Protein AF-A0A3M8G0W3-F1 (afdb_monomer)

Solvent-accessible surface area (backbone atoms only — not comparable to full-atom values): 10043 Å² total; per-residue (Å²): 143,87,90,85,81,81,76,70,67,63,64,72,75,60,54,84,78,74,70,83,73,69,78,59,46,38,26,36,76,46,81,45,58,94,46,77,83,50,38,81,74,52,50,61,54,56,54,53,50,50,54,51,43,41,77,70,51,35,38,85,30,97,84,49,43,34,37,36,41,37,35,53,45,79,75,51,95,87,38,34,32,42,35,36,46,34,33,28,52,60,64,57,69,71,55,52,51,50,43,52,52,50,46,53,49,47,52,60,51,68,76,48,61,70,90,76,47,52,76,67,52,42,49,49,60,76,76,49,49,75,66,60,55,62,44,71,54,44,69,76,46,78,48,78,44,82,45,34,69,91,46,38,70,63,51,53,49,52,50,52,53,53,53,53,53,55,60,76,76,107

Mean predicted aligned error: 14.34 Å

Sequence (170 aa):
MVKRSKLLLLFFLLSPLLGYSQSNFKFSSTFLVQQESDFNRLNPIVESFDQKMISKGAEKSENEGLVFLIGASDVDLEGNIVLSITVFSRLPENIIQSGKMGQAFYLAVDTEPLQRLTEGGARIREELSEDYLRQFMMVLENEIILTNTKTLDKDLDKYILRYQKRRITK

Secondary structure (DSSP, 8-state):
-----SSSSSSSSSGGGS-------EEEEEEEESSHHHHHHHTHHHHHHHHHHHHTTPEE-SSSSEEEEEEEEE--TT-EEEEEEEEEEPPPHHHHHHHHHHHHHHHHHHTS-GGGS-HHHHHHHHH--HHHHHTTS-EEEEEEEEEETTTHHHHHHHHHHHH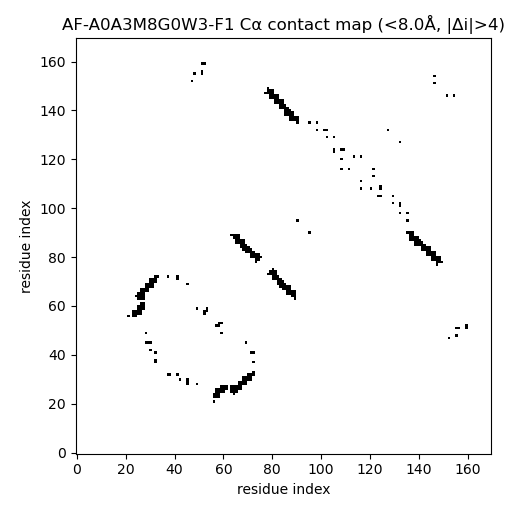HHHHHT-

Foldseek 3Di:
DDDDDDPPVVVVVPPVVPDPPPPQFEEEEDEDEPDPVCCVVCVVLVVLLVVLSVVVRHHYDPQAGKYWYWYWDADDPQQKIKIKTWIWHDDDPVLVVVLVVLLVLLVVLVPDDLVPDDPVSNVSVVPDDPVNSVCSRPGPDIDMDTDGPVCSSVVSNVVSVVVSVVVVVD

Radius of gyration: 24.48 Å; Cα contacts (8 Å, |Δi|>4): 189; chains: 1; bounding box: 62×68×61 Å

Nearest PDB structures (foldseek):
  1ixm-assembly1_B  TM=4.295E-01  e=2.855E-01  Bacillus subtilis
  1ixm-assembly1_A  TM=4.845E-01  e=7.143E-01  Bacillus subtilis
  6dk7-assembly1_B  TM=3.413E-01  e=1.549E-01  Pseudomonas aeruginosa
  2ftk-assembly2_D  TM=4.696E-01  e=8.580E-01  Bacillus subtilis
  6e95-assembly1_A  TM=3.121E-01  e=5.262E-01  Saccharomyces cerevisiae S288C

pLDDT: mean 70.31, std 13.17, range [38.41, 91.25]

Structure (mmCIF, N/CA/C/O backbone):
data_AF-A0A3M8G0W3-F1
#
_entry.id   AF-A0A3M8G0W3-F1
#
loop_
_atom_site.group_PDB
_atom_site.id
_atom_site.type_symbol
_atom_site.label_atom_id
_atom_site.label_alt_id
_atom_site.label_comp_id
_atom_site.label_asym_id
_atom_site.label_entity_id
_atom_site.label_seq_id
_atom_site.pdbx_PDB_ins_code
_atom_site.Cartn_x
_atom_site.Cartn_y
_atom_site.Cartn_z
_atom_site.occupancy
_atom_site.B_iso_or_equiv
_atom_site.auth_seq_id
_atom_site.auth_comp_id
_atom_site.auth_asym_id
_atom_site.auth_atom_id
_atom_site.pdbx_PDB_model_num
ATOM 1 N N . MET A 1 1 ? -45.767 28.845 44.467 1.00 45.59 1 MET A N 1
ATOM 2 C CA . MET A 1 1 ? -44.463 29.228 43.878 1.00 45.59 1 MET A CA 1
ATOM 3 C C . MET A 1 1 ? -43.620 27.971 43.680 1.00 45.59 1 MET A C 1
ATOM 5 O O . MET A 1 1 ? -42.955 27.555 44.610 1.00 45.59 1 MET A O 1
ATOM 9 N N . VAL A 1 2 ? -43.665 27.335 42.505 1.00 38.41 2 VAL A N 1
ATOM 10 C CA . VAL A 1 2 ? -42.678 26.313 42.102 1.00 38.41 2 VAL A CA 1
ATOM 11 C C . VAL A 1 2 ? -42.469 26.472 40.595 1.00 38.41 2 VAL A C 1
ATOM 13 O O . VAL A 1 2 ? -43.323 26.108 39.795 1.00 38.41 2 VAL A O 1
ATOM 16 N N . LYS A 1 3 ? -41.367 27.114 40.200 1.00 49.41 3 LYS A N 1
ATOM 17 C CA . LYS A 1 3 ? -40.961 27.319 38.799 1.00 49.41 3 LYS A CA 1
ATOM 18 C C . LYS A 1 3 ? -39.495 26.919 38.632 1.00 49.41 3 LYS A C 1
ATOM 20 O O . LYS A 1 3 ? -38.691 27.796 38.367 1.00 49.41 3 LYS A O 1
ATOM 25 N N . ARG A 1 4 ? -39.103 25.650 38.800 1.00 54.19 4 ARG A N 1
ATOM 26 C CA . ARG A 1 4 ? -37.742 25.186 38.429 1.00 54.19 4 ARG A CA 1
ATOM 27 C C . ARG A 1 4 ? -37.694 23.676 38.180 1.00 54.19 4 ARG A C 1
ATOM 29 O O . ARG A 1 4 ? -37.250 22.939 39.050 1.00 54.19 4 ARG A O 1
ATOM 36 N N . SER A 1 5 ? -38.135 23.197 37.013 1.00 54.66 5 SER A N 1
ATOM 37 C CA . SER A 1 5 ? -37.895 21.779 36.647 1.00 54.66 5 SER A CA 1
ATOM 38 C C . SER A 1 5 ? -37.789 21.476 35.147 1.00 54.66 5 SER A C 1
ATOM 40 O O . SER A 1 5 ? -37.715 20.312 34.781 1.00 54.66 5 SER A O 1
ATOM 42 N N . LYS A 1 6 ? -37.767 22.473 34.250 1.00 50.06 6 LYS A N 1
ATOM 43 C CA . LYS A 1 6 ? -37.762 22.211 32.792 1.00 50.06 6 LYS A CA 1
ATOM 44 C C . LYS A 1 6 ? -36.388 22.287 32.113 1.00 50.06 6 LYS A C 1
ATOM 46 O O . LYS A 1 6 ? -36.302 22.008 30.927 1.00 50.06 6 LYS A O 1
ATOM 51 N N . LEU A 1 7 ? -35.321 22.629 32.839 1.00 51.84 7 LEU A N 1
ATOM 52 C CA . LEU A 1 7 ? -33.995 22.830 32.232 1.00 51.84 7 LEU A CA 1
ATOM 53 C C . LEU A 1 7 ? -33.116 21.565 32.202 1.00 51.84 7 LEU A C 1
ATOM 55 O O . LEU A 1 7 ? -32.112 21.545 31.503 1.00 51.84 7 LEU A O 1
ATOM 59 N N . LEU A 1 8 ? -33.488 20.501 32.922 1.00 52.41 8 LEU A N 1
ATOM 60 C CA . LEU A 1 8 ? -32.654 19.296 33.052 1.00 52.41 8 LEU A CA 1
ATOM 61 C C . LEU A 1 8 ? -32.882 18.240 31.959 1.00 52.41 8 LEU A C 1
ATOM 63 O O . LEU A 1 8 ? -32.032 17.379 31.768 1.00 52.41 8 LEU A O 1
ATOM 67 N N . LEU A 1 9 ? -33.985 18.316 31.205 1.00 46.75 9 LEU A N 1
ATOM 68 C CA . LEU A 1 9 ? -34.274 17.339 30.146 1.00 46.75 9 LEU A CA 1
ATOM 69 C C . LEU A 1 9 ? -33.582 17.643 28.808 1.00 46.75 9 LEU A C 1
ATOM 71 O O . LEU A 1 9 ? -33.476 16.750 27.974 1.00 46.75 9 LEU A O 1
ATOM 75 N N . LEU A 1 10 ? -33.074 18.864 28.601 1.00 46.81 10 LEU A N 1
ATOM 76 C CA . LEU A 1 10 ? -32.379 19.213 27.355 1.00 46.81 10 LEU A CA 1
ATOM 77 C C . LEU A 1 10 ? -30.949 18.643 27.299 1.00 46.81 10 LEU A C 1
ATOM 79 O O . LEU A 1 10 ? -30.421 18.418 26.216 1.00 46.81 10 LEU A O 1
ATOM 83 N N . PHE A 1 11 ? -30.339 18.361 28.456 1.00 49.81 11 PHE A N 1
ATOM 84 C CA . PHE A 1 11 ? -28.979 17.815 28.529 1.00 49.81 11 PHE A CA 1
ATOM 85 C C . PHE A 1 11 ? -28.904 16.323 28.180 1.00 49.81 11 PHE A C 1
ATOM 87 O O . PHE A 1 11 ? -27.869 15.867 27.711 1.00 49.81 11 PHE A O 1
ATOM 94 N N . PHE A 1 12 ? -29.996 15.570 28.350 1.00 51.97 12 PHE A N 1
ATOM 95 C CA . PHE A 1 12 ? -30.033 14.131 28.050 1.00 51.97 12 PHE A CA 1
ATOM 96 C C . PHE A 1 12 ? -30.320 13.802 26.577 1.00 51.97 12 PHE A C 1
ATOM 98 O O . PHE A 1 12 ? -30.094 12.673 26.154 1.00 51.97 12 PHE A O 1
ATOM 105 N N . LEU A 1 13 ? -30.783 14.774 25.782 1.00 49.03 13 LEU A N 1
ATOM 106 C CA . LEU A 1 13 ? -31.042 14.596 24.345 1.00 49.03 13 LEU A CA 1
ATOM 107 C C . LEU A 1 13 ? -29.858 15.004 23.452 1.00 49.03 13 LEU A C 1
ATOM 109 O O . LEU A 1 13 ? -29.888 14.743 22.254 1.00 49.03 13 LEU A O 1
ATOM 113 N N . LEU A 1 14 ? -28.807 15.608 24.019 1.00 49.03 14 LEU A N 1
ATOM 114 C CA . LEU A 1 14 ? -27.588 15.993 23.291 1.00 49.03 14 LEU A CA 1
ATOM 115 C C . LEU A 1 14 ? -26.445 14.970 23.432 1.00 49.03 14 LEU A C 1
ATOM 117 O O . LEU A 1 14 ? -25.422 15.096 22.761 1.00 49.03 14 LEU A O 1
ATOM 121 N N . SER A 1 15 ? -26.614 13.930 24.253 1.00 50.44 15 SER A N 1
ATOM 122 C CA . SER A 1 15 ? -25.552 12.970 24.570 1.00 50.44 15 SER A CA 1
ATOM 123 C C . SER A 1 15 ? -25.263 11.853 23.553 1.00 50.44 15 SER A C 1
ATOM 125 O O . SER A 1 15 ? -24.228 11.219 23.741 1.00 50.44 15 SER A O 1
ATOM 127 N N . PRO A 1 16 ? -26.034 11.573 22.474 1.00 47.88 16 PRO A N 1
ATOM 128 C CA . PRO A 1 16 ? -25.576 10.577 21.504 1.00 47.88 16 PRO A CA 1
ATOM 129 C C . PRO A 1 16 ? -24.618 11.156 20.444 1.00 47.88 16 PRO A C 1
ATOM 131 O O . PRO A 1 16 ? -24.163 10.416 19.579 1.00 47.88 16 PRO A O 1
ATOM 134 N N . LEU A 1 17 ? -24.266 12.449 20.500 1.00 46.28 17 LEU A N 1
ATOM 135 C CA . LEU A 1 17 ? -23.284 13.057 19.583 1.00 46.28 17 LEU A CA 1
ATOM 136 C C . LEU A 1 17 ? -21.819 12.874 20.018 1.00 46.28 17 LEU A C 1
ATOM 138 O O . LEU A 1 17 ? -20.912 13.153 19.238 1.00 46.28 17 LEU A O 1
ATOM 142 N N . LEU A 1 18 ? -21.565 12.386 21.234 1.00 45.81 18 LEU A N 1
ATOM 143 C CA . LEU A 1 18 ? -20.220 12.182 21.778 1.00 45.81 18 LEU A CA 1
ATOM 144 C C . LEU A 1 18 ? -19.968 10.687 21.959 1.00 45.81 18 LEU A C 1
ATOM 146 O O . LEU A 1 18 ? -20.110 10.155 23.057 1.00 45.81 18 LEU A O 1
ATOM 150 N N . GLY A 1 19 ? -19.632 9.987 20.876 1.00 42.88 19 GLY A N 1
ATOM 151 C CA . GLY A 1 19 ? -19.307 8.570 21.018 1.00 42.88 19 GLY A CA 1
ATOM 152 C C . GLY A 1 19 ? -19.107 7.731 19.767 1.00 42.88 19 GLY A C 1
ATOM 153 O O . GLY A 1 19 ? -18.888 6.538 19.921 1.00 42.88 19 GLY A O 1
ATOM 154 N N . TYR A 1 20 ? -19.104 8.286 18.552 1.00 41.47 20 TYR A N 1
ATOM 155 C CA . TYR A 1 20 ? -18.392 7.610 17.462 1.00 41.47 20 TYR A CA 1
ATOM 156 C C . TYR A 1 20 ? -16.907 7.943 17.603 1.00 41.47 20 TYR A C 1
ATOM 158 O O . TYR A 1 20 ? -16.351 8.755 16.869 1.00 41.47 20 TYR A O 1
ATOM 166 N N . SER A 1 21 ? -16.275 7.320 18.600 1.00 42.28 21 SER A N 1
ATOM 167 C CA . SER A 1 21 ? -14.855 7.003 18.514 1.00 42.28 21 SER A CA 1
ATOM 168 C C . SER A 1 21 ? -14.713 6.185 17.233 1.00 42.28 21 SER A C 1
ATOM 170 O O . SER A 1 21 ? -15.087 5.011 17.197 1.00 42.28 21 SER A O 1
ATOM 172 N N . GLN A 1 22 ? -14.322 6.837 16.132 1.00 50.81 22 GLN A N 1
ATOM 173 C CA . GLN A 1 22 ? -13.847 6.112 14.964 1.00 50.81 22 GLN A CA 1
ATOM 174 C C . GLN A 1 22 ? -12.780 5.171 15.504 1.00 50.81 22 GLN A C 1
ATOM 176 O O . GLN A 1 22 ? -11.855 5.618 16.173 1.00 50.81 22 GLN A O 1
ATOM 181 N N . SER A 1 23 ? -12.964 3.867 15.303 1.00 52.25 23 SER A N 1
ATOM 182 C CA . SER A 1 23 ? -11.921 2.886 15.570 1.00 52.25 23 SER A CA 1
ATOM 183 C C . SER A 1 23 ? -10.643 3.420 14.925 1.00 52.25 23 SER A C 1
ATOM 185 O O . SER A 1 23 ? -10.564 3.463 13.694 1.00 52.25 23 SER A O 1
ATOM 187 N N . ASN A 1 24 ? -9.703 3.907 15.744 1.00 68.12 24 ASN A N 1
ATOM 188 C CA . ASN A 1 24 ? -8.410 4.368 15.263 1.00 68.12 24 ASN A CA 1
ATOM 189 C C . ASN A 1 24 ? -7.728 3.127 14.708 1.00 68.12 24 ASN A C 1
ATOM 191 O O . ASN A 1 24 ? -7.203 2.291 15.444 1.00 68.12 24 ASN A O 1
ATOM 195 N N . PHE A 1 25 ? -7.863 2.926 13.405 1.00 79.31 25 PHE A N 1
ATOM 196 C CA . PHE A 1 25 ? -7.275 1.771 12.777 1.00 79.31 25 PHE A CA 1
ATOM 197 C C . PHE A 1 25 ? -5.794 2.028 12.591 1.00 79.31 25 PHE A C 1
ATOM 199 O O . PHE A 1 25 ? -5.364 3.139 12.274 1.00 79.31 25 PHE A O 1
ATOM 206 N N . LYS A 1 26 ? -5.030 0.961 12.764 1.00 87.44 26 LYS A N 1
ATOM 207 C CA . LYS A 1 26 ? -3.591 1.003 12.606 1.00 87.44 26 LYS A CA 1
ATOM 208 C C . LYS A 1 26 ? -3.212 0.919 11.133 1.00 87.44 26 LYS A C 1
ATOM 210 O O . LYS A 1 26 ? -3.871 0.207 10.363 1.00 87.44 26 LYS A O 1
ATOM 215 N N . PHE A 1 27 ? -2.183 1.653 10.734 1.00 87.31 27 PHE A N 1
ATOM 216 C CA . PHE A 1 27 ? -1.643 1.586 9.383 1.00 87.31 27 PHE A CA 1
ATOM 217 C C . PHE A 1 27 ? -0.127 1.774 9.346 1.00 87.31 27 PHE A C 1
ATOM 219 O O . PHE A 1 27 ? 0.449 2.455 10.190 1.00 87.31 27 PHE A O 1
ATOM 226 N N . SER A 1 28 ? 0.497 1.241 8.307 1.00 83.94 28 SER A N 1
ATOM 227 C CA . SER A 1 28 ? 1.823 1.629 7.844 1.00 83.94 28 SER A CA 1
ATOM 228 C C . SER A 1 28 ? 1.751 2.034 6.378 1.00 83.94 28 SER A C 1
ATOM 230 O O . SER A 1 28 ? 0.848 1.628 5.647 1.00 83.94 28 SER A O 1
ATOM 232 N N . SER A 1 29 ? 2.709 2.837 5.938 1.00 80.19 29 SER A N 1
ATOM 233 C CA . SER A 1 29 ? 2.902 3.174 4.534 1.00 80.19 29 SER A CA 1
ATOM 234 C C . SER A 1 29 ? 4.325 2.814 4.114 1.00 80.19 29 SER A C 1
ATOM 236 O O . SER A 1 29 ? 5.255 2.786 4.922 1.00 80.19 29 SER A O 1
ATOM 238 N N . THR A 1 30 ? 4.500 2.455 2.852 1.00 76.31 30 THR A N 1
ATOM 239 C CA . THR A 1 30 ? 5.793 2.147 2.247 1.00 76.31 30 THR A CA 1
ATOM 240 C C . THR A 1 30 ? 5.829 2.782 0.874 1.00 76.31 30 THR A C 1
ATOM 242 O O . THR A 1 30 ? 4.863 2.691 0.117 1.00 76.31 30 THR A O 1
ATOM 245 N N . PHE A 1 31 ? 6.937 3.442 0.566 1.00 72.75 31 PHE A N 1
ATOM 246 C CA . PHE A 1 31 ? 7.092 4.208 -0.657 1.00 72.75 31 PHE A CA 1
ATOM 247 C C . PHE A 1 31 ? 7.947 3.445 -1.673 1.00 72.75 31 PHE A C 1
ATOM 249 O O . PHE A 1 31 ? 9.004 2.922 -1.320 1.00 72.75 31 PHE A O 1
ATOM 256 N N . LEU A 1 32 ? 7.484 3.370 -2.923 1.00 61.22 32 LEU A N 1
ATOM 257 C CA . LEU A 1 32 ? 8.214 2.777 -4.043 1.00 61.22 32 LEU A CA 1
ATOM 258 C C . LEU A 1 32 ? 8.441 3.813 -5.140 1.00 61.22 32 LEU A C 1
ATOM 260 O O . LEU A 1 32 ? 7.515 4.486 -5.590 1.00 61.22 32 LEU A O 1
ATOM 264 N N . VAL A 1 33 ? 9.674 3.870 -5.630 1.00 59.03 33 VAL A N 1
ATOM 265 C CA . VAL A 1 33 ? 10.061 4.659 -6.803 1.00 59.03 33 VAL A CA 1
ATOM 266 C C . VAL A 1 33 ? 10.759 3.762 -7.810 1.00 59.03 33 VAL A C 1
ATOM 268 O O . VAL A 1 33 ? 11.438 2.807 -7.433 1.00 59.03 33 VAL A O 1
ATOM 271 N N . GLN A 1 34 ? 10.585 4.054 -9.100 1.00 53.19 34 GLN A N 1
ATOM 272 C CA . GLN A 1 34 ? 11.267 3.307 -10.161 1.00 53.19 34 GLN A CA 1
ATOM 273 C C . GLN A 1 34 ? 12.767 3.620 -10.224 1.00 53.19 34 GLN A C 1
ATOM 275 O O . GLN A 1 34 ? 13.546 2.755 -10.617 1.00 53.19 34 GLN A O 1
ATOM 280 N N . GLN A 1 35 ? 13.172 4.836 -9.843 1.00 58.22 35 GLN A N 1
ATOM 281 C CA . GLN A 1 35 ? 14.565 5.279 -9.844 1.00 58.22 35 GLN A CA 1
ATOM 282 C C . GLN A 1 35 ? 14.920 5.940 -8.511 1.00 58.22 35 GLN A C 1
ATOM 284 O O . GLN A 1 35 ? 14.139 6.715 -7.960 1.00 58.22 35 GLN A O 1
ATOM 289 N N . GLU A 1 36 ? 16.126 5.673 -8.009 1.00 58.19 36 GLU A N 1
ATOM 290 C CA . GLU A 1 36 ? 16.625 6.253 -6.754 1.00 58.19 36 GLU A CA 1
ATOM 291 C C . GLU A 1 36 ? 16.705 7.788 -6.816 1.00 58.19 36 GLU A C 1
ATOM 293 O O . GLU A 1 36 ? 16.414 8.468 -5.834 1.00 58.19 36 GLU A O 1
ATOM 298 N N . SER A 1 37 ? 17.002 8.353 -7.991 1.00 61.47 37 SER A N 1
ATOM 299 C CA . SER A 1 37 ? 17.025 9.804 -8.221 1.00 61.47 37 SER A CA 1
ATOM 300 C C . SER A 1 37 ? 15.676 10.485 -7.978 1.00 61.47 37 SER A C 1
ATOM 302 O O . SER A 1 37 ? 15.647 11.657 -7.603 1.00 61.47 37 SER A O 1
ATOM 304 N N . ASP A 1 38 ? 14.566 9.762 -8.142 1.00 63.00 38 ASP A N 1
ATOM 305 C CA . ASP A 1 38 ? 13.220 10.284 -7.900 1.00 63.00 38 ASP A CA 1
ATOM 306 C C . ASP A 1 38 ? 12.810 10.200 -6.424 1.00 63.00 38 ASP A C 1
ATOM 308 O O . ASP A 1 38 ? 11.873 10.883 -6.005 1.00 63.00 38 ASP A O 1
ATOM 312 N N . PHE A 1 39 ? 13.535 9.423 -5.607 1.00 65.94 39 PHE A N 1
ATOM 313 C CA . PHE A 1 39 ? 13.206 9.207 -4.199 1.00 65.94 39 PHE A CA 1
ATOM 314 C C . PHE A 1 39 ? 13.141 10.522 -3.420 1.00 65.94 39 PHE A C 1
ATOM 316 O O . PHE A 1 39 ? 12.117 10.832 -2.823 1.00 65.94 39 PHE A O 1
ATOM 323 N N . ASN A 1 40 ? 14.189 11.347 -3.480 1.00 70.88 40 ASN A N 1
ATOM 324 C CA . ASN A 1 40 ? 14.245 12.596 -2.709 1.00 70.88 40 ASN A CA 1
ATOM 325 C C . ASN A 1 40 ? 13.155 13.599 -3.112 1.00 70.88 40 ASN A C 1
ATOM 327 O O . ASN A 1 40 ? 12.694 14.381 -2.284 1.00 70.88 40 ASN A O 1
ATOM 331 N N . ARG A 1 41 ? 12.745 13.582 -4.385 1.00 72.31 41 ARG A N 1
ATOM 332 C CA . ARG A 1 41 ? 11.721 14.486 -4.914 1.00 72.31 41 ARG A CA 1
ATOM 333 C C . ARG A 1 41 ? 10.308 14.026 -4.557 1.00 72.31 41 ARG A C 1
ATOM 335 O O . ARG A 1 41 ? 9.458 14.870 -4.291 1.00 72.31 41 ARG A O 1
ATOM 342 N N . LEU A 1 42 ? 10.060 12.715 -4.546 1.00 71.25 42 LEU A N 1
ATOM 343 C CA . LEU A 1 42 ? 8.716 12.149 -4.410 1.00 71.25 42 LEU A CA 1
ATOM 344 C C . LEU A 1 42 ? 8.420 11.565 -3.017 1.00 71.25 42 LEU A C 1
ATOM 346 O O . LEU A 1 42 ? 7.254 11.416 -2.666 1.00 71.25 42 LEU A O 1
ATOM 350 N N . ASN A 1 43 ? 9.428 11.307 -2.179 1.00 77.44 43 ASN A N 1
ATOM 351 C CA . ASN A 1 43 ? 9.235 10.852 -0.796 1.00 77.44 43 ASN A CA 1
ATOM 352 C C . ASN A 1 43 ? 8.346 11.785 0.061 1.00 77.44 43 ASN A C 1
ATOM 354 O O . ASN A 1 43 ? 7.544 11.273 0.840 1.00 77.44 43 ASN A O 1
ATOM 358 N N . PRO A 1 44 ? 8.350 13.125 -0.103 1.00 86.19 44 PRO A N 1
ATOM 359 C CA . PRO A 1 44 ? 7.417 13.990 0.631 1.00 86.19 44 PRO A CA 1
ATOM 360 C C . PRO A 1 44 ? 5.928 13.636 0.433 1.00 86.19 44 PRO A C 1
ATOM 362 O O . PRO A 1 44 ? 5.086 13.999 1.256 1.00 86.19 44 PRO A O 1
ATOM 365 N N . ILE A 1 45 ? 5.581 12.896 -0.628 1.00 82.88 45 ILE A N 1
ATOM 366 C CA . ILE A 1 45 ? 4.218 12.413 -0.882 1.00 82.88 45 ILE A CA 1
ATOM 367 C C . ILE A 1 45 ? 3.776 11.411 0.193 1.00 82.88 45 ILE A C 1
ATOM 369 O O . ILE A 1 45 ? 2.642 11.507 0.669 1.00 82.88 45 ILE A O 1
ATOM 373 N N . VAL A 1 46 ? 4.645 10.475 0.607 1.00 81.62 46 VAL A N 1
ATOM 374 C CA . VAL A 1 46 ? 4.295 9.502 1.659 1.00 81.62 46 VAL A CA 1
ATOM 375 C C . VAL A 1 46 ? 4.152 10.186 3.017 1.00 81.62 46 VAL A C 1
ATOM 377 O O . VAL A 1 46 ? 3.247 9.860 3.779 1.00 81.62 46 VAL A O 1
ATOM 380 N N . GLU A 1 47 ? 4.967 11.205 3.289 1.00 87.12 47 GLU A N 1
ATOM 381 C CA . GLU A 1 47 ? 4.868 11.994 4.518 1.00 87.12 47 GLU A CA 1
ATOM 382 C C . GLU A 1 47 ? 3.554 12.786 4.574 1.00 87.12 47 GLU A C 1
ATOM 384 O O . GLU A 1 47 ? 2.863 12.755 5.596 1.00 87.12 47 GLU A O 1
ATOM 389 N N . SER A 1 48 ? 3.161 13.436 3.469 1.00 89.38 48 SER A N 1
ATOM 390 C CA . SER A 1 48 ? 1.856 14.112 3.365 1.00 89.38 48 SER A CA 1
ATOM 391 C C . SER A 1 48 ? 0.702 13.118 3.530 1.00 89.38 48 SER A C 1
ATOM 393 O O . SER A 1 48 ? -0.248 13.377 4.275 1.00 89.38 48 SER A O 1
ATOM 395 N N . PHE A 1 49 ? 0.795 11.942 2.900 1.00 88.81 49 PHE A N 1
ATOM 396 C CA . PHE A 1 49 ? -0.198 10.879 3.053 1.00 88.81 49 PHE A CA 1
ATOM 397 C C . PHE A 1 49 ? -0.347 10.438 4.516 1.00 88.81 49 PHE A C 1
ATOM 399 O O . PHE A 1 49 ? -1.465 10.409 5.037 1.00 88.81 49 PHE A O 1
ATOM 406 N N . ASP A 1 50 ? 0.763 10.159 5.200 1.00 90.50 50 ASP A N 1
ATOM 407 C CA . ASP A 1 50 ? 0.780 9.747 6.604 1.00 90.50 50 ASP A CA 1
ATOM 408 C C . ASP A 1 50 ? 0.173 10.811 7.517 1.00 90.50 50 ASP A C 1
AT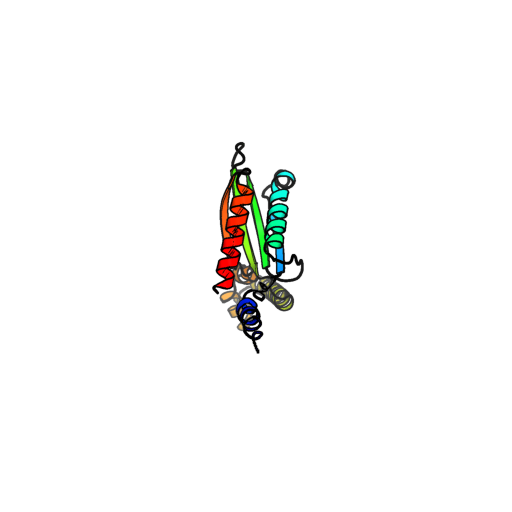OM 410 O O . ASP A 1 50 ? -0.692 10.504 8.341 1.00 90.50 50 ASP A O 1
ATOM 414 N N . GLN A 1 51 ? 0.578 12.073 7.352 1.00 91.25 51 GLN A N 1
ATOM 415 C CA . GLN A 1 51 ? 0.038 13.191 8.126 1.00 91.25 51 GLN A CA 1
ATOM 416 C C . GLN A 1 51 ? -1.473 13.324 7.933 1.00 91.25 51 GLN A C 1
ATOM 418 O O . GLN A 1 51 ? -2.210 13.520 8.902 1.00 91.25 51 GLN A O 1
ATOM 423 N N . LYS A 1 52 ? -1.960 13.163 6.698 1.00 90.38 52 LYS A N 1
ATOM 424 C CA . LYS A 1 52 ? -3.395 13.203 6.399 1.00 90.38 52 LYS A CA 1
ATOM 425 C C . LYS A 1 52 ? -4.137 12.032 7.033 1.00 90.38 52 LYS A C 1
ATOM 427 O O . LYS A 1 52 ? -5.180 12.256 7.645 1.00 90.38 52 LYS A O 1
ATOM 432 N N . MET A 1 53 ? -3.608 10.816 6.943 1.00 87.19 53 MET A N 1
ATOM 433 C CA . MET A 1 53 ? -4.182 9.636 7.597 1.00 87.19 53 MET A CA 1
ATOM 434 C C . MET A 1 53 ? -4.294 9.837 9.114 1.00 87.19 53 MET A C 1
ATOM 436 O O . MET A 1 53 ? -5.370 9.637 9.681 1.00 87.19 53 MET A O 1
ATOM 440 N N . ILE A 1 54 ? -3.226 10.328 9.750 1.00 89.88 54 ILE A N 1
ATOM 441 C CA . ILE A 1 54 ? -3.189 10.633 11.187 1.00 89.88 54 ILE A CA 1
ATOM 442 C C . ILE A 1 54 ? -4.201 11.728 11.543 1.00 89.88 54 ILE A C 1
ATOM 444 O O . ILE A 1 54 ? -4.981 11.571 12.481 1.00 89.88 54 ILE A O 1
ATOM 448 N N . SER A 1 55 ? -4.265 12.810 10.759 1.00 88.38 55 SER A N 1
ATOM 449 C CA . SER A 1 55 ? -5.228 13.902 10.979 1.00 88.38 55 SER A CA 1
ATOM 450 C C . SER A 1 55 ? -6.692 13.455 10.880 1.00 88.38 55 SER A C 1
ATOM 452 O O . SER A 1 55 ? -7.580 14.109 11.425 1.00 88.38 55 SER A O 1
ATOM 454 N N . LYS A 1 56 ? -6.946 12.326 10.206 1.00 86.75 56 LYS A N 1
ATOM 455 C CA . LYS A 1 56 ? -8.264 11.696 10.072 1.00 86.75 56 LYS A CA 1
ATOM 456 C C . LYS A 1 56 ? -8.447 10.497 11.011 1.00 86.75 56 LYS A C 1
ATOM 458 O O . LYS A 1 56 ? -9.298 9.652 10.740 1.00 86.75 56 LYS A O 1
ATOM 463 N N . GLY A 1 57 ? -7.657 10.409 12.081 1.00 84.38 57 GLY A N 1
ATOM 464 C CA . GLY A 1 57 ? -7.839 9.438 13.163 1.00 84.38 57 GLY A CA 1
ATOM 465 C C . GLY A 1 57 ? -7.181 8.072 12.952 1.00 84.38 57 GLY A C 1
ATOM 466 O O . GLY A 1 57 ? -7.437 7.159 13.727 1.00 84.38 57 GLY A O 1
ATOM 467 N N . ALA A 1 58 ? -6.340 7.879 11.932 1.00 87.00 58 ALA A N 1
ATOM 468 C CA . ALA A 1 58 ? -5.567 6.640 11.816 1.00 87.00 58 ALA A CA 1
ATOM 469 C C . ALA A 1 58 ? -4.343 6.659 12.753 1.00 87.00 58 ALA A C 1
ATOM 471 O O . ALA A 1 58 ? -3.721 7.700 12.961 1.00 87.00 58 ALA A O 1
ATOM 472 N N . GLU A 1 59 ? -3.963 5.504 13.296 1.00 88.81 59 GLU A N 1
ATOM 473 C CA . GLU A 1 59 ? -2.769 5.358 14.136 1.00 88.81 59 GLU A CA 1
ATOM 474 C C . GLU A 1 59 ? -1.634 4.735 13.317 1.00 88.81 59 GLU A C 1
ATOM 476 O O . GLU A 1 59 ? -1.803 3.667 12.730 1.00 88.81 59 GLU A O 1
ATOM 481 N N . LYS A 1 60 ? -0.461 5.373 13.269 1.00 86.94 60 LYS A N 1
ATOM 482 C CA . LYS A 1 60 ? 0.691 4.783 12.577 1.00 86.94 60 LYS A CA 1
ATOM 483 C C . LYS A 1 60 ? 1.258 3.630 13.412 1.00 86.94 60 LYS A C 1
ATOM 485 O O . LYS A 1 60 ? 1.609 3.820 14.572 1.00 86.94 60 LYS A O 1
ATOM 490 N N . SER A 1 61 ? 1.359 2.441 12.825 1.00 85.25 61 SER A N 1
ATOM 491 C CA . SER A 1 61 ? 1.910 1.243 13.456 1.00 85.25 61 SER A CA 1
ATOM 492 C C . SER A 1 61 ? 2.746 0.447 12.467 1.00 85.25 61 SER A C 1
ATOM 494 O O . SER A 1 61 ? 2.272 0.029 11.416 1.00 85.25 61 SER A O 1
ATOM 496 N N . GLU A 1 62 ? 3.992 0.171 12.838 1.00 77.62 62 GLU A N 1
ATOM 497 C CA . GLU A 1 62 ? 4.895 -0.657 12.036 1.00 77.62 62 GLU A CA 1
ATOM 498 C C . GLU A 1 62 ? 4.628 -2.151 12.165 1.00 77.62 62 GLU A C 1
ATOM 500 O O . GLU A 1 62 ? 5.205 -2.915 11.396 1.00 77.62 62 GLU A O 1
ATOM 505 N N . ASN A 1 63 ? 3.766 -2.575 13.097 1.00 69.25 63 ASN A N 1
ATOM 506 C CA . ASN A 1 63 ? 3.568 -3.983 13.460 1.00 69.25 63 ASN A CA 1
ATOM 507 C C . ASN A 1 63 ? 2.129 -4.474 13.284 1.00 69.25 63 ASN A C 1
ATOM 509 O O . ASN A 1 63 ? 1.895 -5.678 13.262 1.00 69.25 63 ASN A O 1
ATOM 513 N N . GLU A 1 64 ? 1.162 -3.574 13.116 1.00 70.38 64 GLU A N 1
ATOM 514 C CA . GLU A 1 64 ? -0.257 -3.923 13.088 1.00 70.38 64 GLU A CA 1
ATOM 515 C C . GLU A 1 64 ? -1.024 -3.092 12.055 1.00 70.38 64 GLU A C 1
ATOM 517 O O . GLU A 1 64 ? -0.676 -1.949 11.766 1.00 70.38 64 GLU A O 1
ATOM 522 N N . GLY A 1 65 ? -2.114 -3.658 11.532 1.00 78.12 65 GLY A N 1
ATOM 523 C CA . GLY A 1 65 ? -3.072 -2.925 10.708 1.00 78.12 65 GLY A CA 1
ATOM 524 C C . GLY A 1 65 ? -2.868 -3.058 9.199 1.00 78.12 65 GLY A C 1
ATOM 525 O O . GLY A 1 65 ? -2.521 -4.123 8.695 1.00 78.12 65 GLY A O 1
ATOM 526 N N . LEU A 1 66 ? -3.194 -2.000 8.464 1.00 80.69 66 LEU A N 1
ATOM 527 C CA . LEU A 1 66 ? -3.151 -1.980 7.000 1.00 80.69 66 LEU A CA 1
ATOM 528 C C . LEU A 1 66 ? -1.797 -1.491 6.502 1.00 80.69 66 LEU A C 1
ATOM 530 O O . LEU A 1 66 ? -1.256 -0.547 7.062 1.00 80.69 66 LEU A O 1
ATOM 534 N N . VAL A 1 67 ? -1.293 -2.066 5.419 1.00 78.38 67 VAL A N 1
ATOM 535 C CA . VAL A 1 67 ? -0.087 -1.567 4.752 1.00 78.38 67 VAL A CA 1
ATOM 536 C C . VAL A 1 67 ? -0.507 -0.834 3.484 1.00 78.38 67 VAL A C 1
ATOM 538 O O . VAL A 1 67 ? -1.243 -1.386 2.672 1.00 78.38 67 VAL A O 1
ATOM 541 N N . PHE A 1 68 ? -0.057 0.402 3.307 1.00 78.38 68 PHE A N 1
ATOM 542 C CA . PHE A 1 68 ? -0.250 1.193 2.095 1.00 78.38 68 PHE A CA 1
ATOM 543 C C . PHE A 1 68 ? 1.060 1.236 1.316 1.00 78.38 68 PHE A C 1
ATOM 545 O O . PHE A 1 68 ? 2.018 1.866 1.746 1.00 78.38 68 PHE A O 1
ATOM 552 N N . LEU A 1 69 ? 1.111 0.586 0.162 1.00 72.31 69 LEU A N 1
ATOM 553 C CA . LEU A 1 69 ? 2.223 0.715 -0.768 1.00 72.31 69 LEU A CA 1
ATOM 554 C C . LEU A 1 69 ? 1.907 1.837 -1.749 1.00 72.31 69 LEU A C 1
ATOM 556 O O . LEU A 1 69 ? 0.931 1.752 -2.494 1.00 72.31 69 LEU A O 1
ATOM 560 N N . ILE A 1 70 ? 2.714 2.889 -1.723 1.00 75.25 70 ILE A N 1
ATOM 561 C CA . ILE A 1 70 ? 2.529 4.082 -2.543 1.00 75.25 70 ILE A CA 1
ATOM 562 C C . ILE A 1 70 ? 3.664 4.128 -3.558 1.00 75.25 70 ILE A C 1
ATOM 564 O O . ILE A 1 70 ? 4.815 4.369 -3.204 1.00 75.25 70 ILE A O 1
ATOM 568 N N . GLY A 1 71 ? 3.333 3.875 -4.818 1.00 73.31 71 GLY A N 1
ATOM 569 C CA . GLY A 1 71 ? 4.197 4.138 -5.958 1.00 73.31 71 GLY A CA 1
ATOM 570 C C . GLY A 1 71 ? 3.949 5.541 -6.499 1.00 73.31 71 GLY A C 1
ATOM 571 O O . GLY A 1 71 ? 2.792 5.940 -6.625 1.00 73.31 71 GLY A O 1
ATOM 572 N N . ALA A 1 72 ? 5.005 6.272 -6.848 1.00 72.19 72 ALA A N 1
ATOM 573 C CA . ALA A 1 72 ? 4.888 7.547 -7.553 1.00 72.19 72 ALA A CA 1
ATOM 574 C C . ALA A 1 72 ? 5.857 7.614 -8.738 1.00 72.19 72 ALA A C 1
ATOM 576 O O . ALA A 1 72 ? 6.984 7.122 -8.661 1.00 72.19 72 ALA A O 1
ATOM 577 N N . SER A 1 73 ? 5.414 8.230 -9.830 1.00 72.44 73 SER A N 1
ATOM 578 C CA . SER A 1 73 ? 6.232 8.491 -11.012 1.00 72.44 73 SER A CA 1
ATOM 579 C C . SER A 1 73 ? 5.856 9.842 -11.610 1.00 72.44 73 SER A C 1
ATOM 581 O O . SER A 1 73 ? 4.668 10.147 -11.754 1.00 72.44 73 SER A O 1
ATOM 583 N N . ASP A 1 74 ? 6.863 10.649 -11.941 1.00 71.38 74 ASP A N 1
ATOM 584 C CA . ASP A 1 74 ? 6.659 11.881 -12.696 1.00 71.38 74 ASP A CA 1
ATOM 585 C C . ASP A 1 74 ? 6.320 11.571 -14.151 1.00 71.38 74 ASP A C 1
ATOM 587 O O . ASP A 1 74 ? 6.927 10.711 -14.788 1.00 71.38 74 ASP A O 1
ATOM 591 N N . VAL A 1 75 ? 5.352 12.310 -14.676 1.00 67.19 75 VAL A N 1
ATOM 592 C CA . VAL A 1 75 ? 4.896 12.195 -16.062 1.00 67.19 75 VAL A CA 1
ATOM 593 C C . VAL A 1 75 ? 5.546 13.269 -16.924 1.00 67.19 75 VAL A C 1
ATOM 595 O O . VAL A 1 75 ? 5.941 12.998 -18.056 1.00 67.19 75 VAL A O 1
ATOM 598 N N . ASP A 1 76 ? 5.670 14.488 -16.397 1.00 72.38 76 ASP A N 1
ATOM 599 C CA . ASP A 1 76 ? 6.191 15.633 -17.138 1.00 72.38 76 ASP A CA 1
ATOM 600 C C . ASP A 1 76 ? 6.772 16.740 -16.240 1.00 72.38 76 ASP A C 1
ATOM 602 O O . ASP A 1 76 ? 6.739 16.694 -15.010 1.00 72.38 76 ASP A O 1
ATOM 606 N N . LEU A 1 77 ? 7.320 17.767 -16.897 1.00 71.94 77 LEU A N 1
ATOM 607 C CA . LEU A 1 77 ? 7.886 18.960 -16.262 1.00 71.94 77 LEU A CA 1
ATOM 608 C C . LEU A 1 77 ? 6.821 19.925 -15.711 1.00 71.94 77 LEU A C 1
ATOM 610 O O . LEU A 1 77 ? 7.167 20.867 -15.001 1.00 71.94 77 LEU A O 1
ATOM 614 N N . GLU A 1 78 ? 5.539 19.710 -16.016 1.00 77.19 78 GLU A N 1
ATOM 615 C CA . GLU A 1 78 ? 4.423 20.510 -15.493 1.00 77.19 78 GLU A CA 1
ATOM 616 C C . GLU A 1 78 ? 3.977 20.031 -14.099 1.00 77.19 78 GLU A C 1
ATOM 618 O O . GLU A 1 78 ? 3.074 20.609 -13.477 1.00 77.19 78 GLU A O 1
ATOM 623 N N . GLY A 1 79 ? 4.651 18.997 -13.584 1.00 77.56 79 GLY A N 1
ATOM 624 C CA . GLY A 1 79 ? 4.428 18.424 -12.268 1.00 77.56 79 GLY A CA 1
ATOM 625 C C . GLY A 1 79 ? 3.242 17.469 -12.239 1.00 77.56 79 GLY A C 1
ATOM 626 O O . GLY A 1 79 ? 2.633 17.316 -11.178 1.00 77.56 79 GLY A O 1
ATOM 627 N N . ASN A 1 80 ? 2.874 16.873 -13.377 1.00 76.81 80 ASN A N 1
ATOM 628 C CA . ASN A 1 80 ? 1.920 15.772 -13.400 1.00 76.81 80 ASN A CA 1
ATOM 629 C C . ASN A 1 80 ? 2.596 14.496 -12.899 1.00 76.81 80 ASN A C 1
ATOM 631 O O . ASN A 1 80 ? 3.714 14.167 -13.291 1.00 76.81 80 ASN A O 1
ATOM 635 N N . ILE A 1 81 ? 1.896 13.780 -12.026 1.00 79.75 81 ILE A N 1
ATOM 636 C CA . ILE A 1 81 ? 2.390 12.582 -11.358 1.00 79.75 81 ILE A CA 1
ATOM 637 C C . ILE A 1 81 ? 1.338 11.478 -11.433 1.00 79.75 81 ILE A C 1
ATOM 639 O O . ILE A 1 81 ? 0.133 11.720 -11.309 1.00 79.75 81 ILE A O 1
ATOM 643 N N . VAL A 1 82 ? 1.800 10.246 -11.612 1.00 77.12 82 VAL A N 1
ATOM 644 C CA . VAL A 1 82 ? 0.983 9.045 -11.440 1.00 77.12 82 VAL A CA 1
ATOM 645 C C . VAL A 1 82 ? 1.279 8.475 -10.066 1.00 77.12 82 VAL A C 1
ATOM 647 O O . VAL A 1 82 ? 2.427 8.173 -9.747 1.00 77.12 82 VAL A O 1
ATOM 650 N N . LEU A 1 83 ? 0.230 8.306 -9.270 1.00 78.75 83 LEU A N 1
ATOM 651 C CA . LEU A 1 83 ? 0.276 7.611 -7.995 1.00 78.75 83 LEU A CA 1
ATOM 652 C C . LEU A 1 83 ? -0.391 6.249 -8.135 1.00 78.75 83 LEU A C 1
ATOM 654 O O . LEU A 1 83 ? -1.500 6.151 -8.653 1.00 78.75 83 LEU A O 1
ATOM 658 N N . SER A 1 84 ? 0.257 5.211 -7.628 1.00 72.50 84 SER A N 1
ATOM 659 C CA . SER A 1 84 ? -0.327 3.888 -7.430 1.00 72.50 84 SER A CA 1
ATOM 660 C C . SER A 1 84 ? -0.425 3.648 -5.934 1.00 72.50 84 SER A C 1
ATOM 662 O O . SER A 1 84 ? 0.600 3.612 -5.263 1.00 72.50 84 SER A O 1
ATOM 664 N N . ILE A 1 85 ? -1.630 3.487 -5.399 1.00 78.44 85 ILE A N 1
ATOM 665 C CA . ILE A 1 85 ? -1.841 3.185 -3.984 1.00 78.44 85 ILE A CA 1
ATOM 666 C C . ILE A 1 85 ? -2.431 1.785 -3.885 1.00 78.44 85 ILE A C 1
ATOM 668 O O . ILE A 1 85 ? -3.576 1.543 -4.268 1.00 78.44 85 ILE A O 1
ATOM 672 N N . THR A 1 86 ? -1.643 0.858 -3.354 1.00 72.25 86 THR A N 1
ATOM 673 C CA . THR A 1 86 ? -2.064 -0.517 -3.098 1.00 72.25 86 THR A CA 1
ATOM 674 C C . THR A 1 86 ? -2.205 -0.728 -1.599 1.00 72.25 86 THR A C 1
ATOM 676 O O . THR A 1 86 ? -1.300 -0.416 -0.828 1.00 72.25 86 THR A O 1
ATOM 679 N N . VAL A 1 87 ? -3.351 -1.245 -1.169 1.00 78.94 87 VAL A N 1
ATOM 680 C CA . VAL A 1 87 ? -3.665 -1.479 0.241 1.00 78.94 87 VAL A CA 1
ATOM 681 C C . VAL A 1 87 ? -3.617 -2.967 0.525 1.00 78.94 87 VAL A C 1
ATOM 683 O O . VAL A 1 87 ? -4.280 -3.751 -0.151 1.00 78.94 87 VAL A O 1
ATOM 686 N N . PHE A 1 88 ? -2.901 -3.345 1.575 1.00 75.94 88 PHE A N 1
ATOM 687 C CA . PHE A 1 88 ? -2.810 -4.712 2.060 1.00 75.94 88 PHE A CA 1
ATOM 688 C C . PHE A 1 88 ? -3.376 -4.803 3.470 1.00 75.94 88 PHE A C 1
ATOM 690 O O . PHE A 1 88 ? -3.206 -3.890 4.282 1.00 75.94 88 PHE A O 1
ATOM 697 N N . SER A 1 89 ? -3.990 -5.936 3.801 1.00 75.69 89 SER A N 1
ATOM 698 C CA . SER A 1 89 ? -4.111 -6.312 5.208 1.00 75.69 89 SER A CA 1
ATOM 699 C C . SER A 1 89 ? -2.783 -6.894 5.649 1.00 75.69 89 SER A C 1
ATOM 701 O O . SER A 1 89 ? -2.309 -7.846 5.025 1.00 75.69 89 SER A O 1
ATOM 703 N N . ARG A 1 90 ? -2.205 -6.397 6.748 1.00 69.75 90 ARG A N 1
ATOM 704 C CA . ARG A 1 90 ? -1.112 -7.134 7.376 1.00 69.75 90 ARG A CA 1
ATOM 705 C C . ARG A 1 90 ? -1.659 -8.481 7.827 1.00 69.75 90 ARG A C 1
ATOM 707 O O . ARG A 1 90 ? -2.663 -8.537 8.542 1.00 69.75 90 ARG A O 1
ATOM 714 N N . LEU A 1 91 ? -1.029 -9.558 7.375 1.00 66.25 91 LEU A N 1
ATOM 715 C CA . LEU A 1 91 ? -1.362 -10.877 7.880 1.00 66.25 91 LEU A CA 1
ATOM 716 C C . LEU A 1 91 ? -0.743 -11.070 9.269 1.00 66.25 91 LEU A C 1
ATOM 718 O O . LEU A 1 91 ? 0.349 -10.560 9.525 1.00 66.25 91 LEU A O 1
ATOM 722 N N . PRO A 1 92 ? -1.416 -11.799 10.172 1.00 68.25 92 PRO A N 1
ATOM 723 C CA . PRO A 1 92 ? -0.819 -12.219 11.431 1.00 68.25 92 PRO A CA 1
ATOM 724 C C . PRO A 1 92 ? 0.523 -12.932 11.208 1.00 68.25 92 PRO A C 1
ATOM 726 O O . PRO A 1 92 ? 0.665 -13.699 10.254 1.00 68.25 92 PRO A O 1
ATOM 729 N N . GLU A 1 93 ? 1.495 -12.717 12.100 1.00 70.94 93 GLU A N 1
ATOM 730 C CA . GLU A 1 93 ? 2.854 -13.271 11.975 1.00 70.94 93 GLU A CA 1
ATOM 731 C C . GLU A 1 93 ? 2.831 -14.797 11.789 1.00 70.94 93 GLU A C 1
ATOM 733 O O . GLU A 1 93 ? 3.537 -15.337 10.946 1.00 70.94 93 GLU A O 1
ATOM 738 N N . ASN A 1 94 ? 1.940 -15.505 12.488 1.00 64.25 94 ASN A N 1
ATOM 739 C CA . ASN A 1 94 ? 1.769 -16.952 12.337 1.00 64.25 94 ASN A CA 1
ATOM 740 C C . ASN A 1 94 ? 1.325 -17.366 10.922 1.00 64.25 94 ASN A C 1
ATOM 742 O O . ASN A 1 94 ? 1.728 -18.429 10.452 1.00 64.25 94 ASN A O 1
ATOM 746 N N . ILE A 1 95 ? 0.529 -16.545 10.230 1.00 65.62 95 ILE A N 1
ATOM 747 C CA . ILE A 1 95 ? 0.115 -16.800 8.845 1.00 65.62 95 ILE A CA 1
ATOM 748 C C . ILE A 1 95 ? 1.260 -16.488 7.880 1.00 65.62 95 ILE A C 1
ATOM 750 O O . ILE A 1 95 ? 1.498 -17.271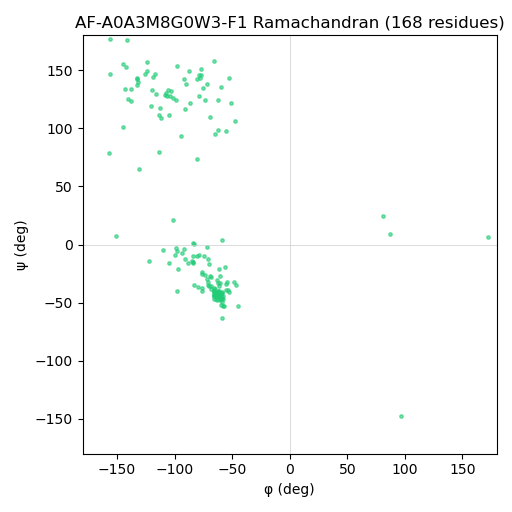 6.968 1.00 65.62 95 ILE A O 1
ATOM 754 N N . ILE A 1 96 ? 2.020 -15.413 8.114 1.00 65.38 96 ILE A N 1
ATOM 755 C CA . ILE A 1 96 ? 3.226 -15.095 7.331 1.00 65.38 96 ILE A CA 1
ATOM 756 C C . ILE A 1 96 ? 4.247 -16.233 7.440 1.00 65.38 96 ILE A C 1
ATOM 758 O O . ILE A 1 96 ? 4.783 -16.683 6.430 1.00 65.38 96 ILE A O 1
ATOM 762 N N . GLN A 1 97 ? 4.500 -16.730 8.653 1.00 65.06 97 GLN A N 1
ATOM 763 C CA . GLN A 1 97 ? 5.418 -17.847 8.883 1.00 65.06 97 GLN A CA 1
ATOM 764 C C . GLN A 1 97 ? 4.898 -19.143 8.249 1.00 65.06 97 GLN A C 1
ATOM 766 O O . GLN A 1 97 ? 5.658 -19.835 7.577 1.00 65.06 97 GLN A O 1
ATOM 771 N N . SER A 1 98 ? 3.597 -19.429 8.363 1.00 64.25 98 SER A N 1
ATOM 772 C CA . SER A 1 98 ? 2.977 -20.577 7.682 1.00 64.25 98 SER A CA 1
ATOM 773 C C . SER A 1 98 ? 3.086 -20.464 6.157 1.00 64.25 98 SER A C 1
ATOM 775 O O . SER A 1 98 ? 3.399 -21.448 5.494 1.00 64.25 98 SER A O 1
ATOM 777 N N . GLY A 1 99 ? 2.904 -19.263 5.600 1.00 64.50 99 GLY A N 1
ATOM 778 C CA . GLY A 1 99 ? 3.081 -18.974 4.177 1.00 64.50 99 GLY A CA 1
ATOM 779 C C . GLY A 1 99 ? 4.527 -19.162 3.718 1.00 64.50 99 GLY A C 1
ATOM 780 O O . GLY A 1 99 ? 4.757 -19.809 2.703 1.00 64.50 99 GLY A O 1
ATOM 781 N N . LYS A 1 100 ? 5.514 -18.694 4.495 1.00 66.12 100 LYS A N 1
ATOM 782 C CA . LYS A 1 100 ? 6.948 -18.924 4.231 1.00 66.12 100 LYS A CA 1
ATOM 783 C C . LYS A 1 100 ? 7.310 -20.408 4.270 1.00 66.12 100 LYS A C 1
ATOM 785 O O . LYS A 1 100 ? 8.032 -20.881 3.397 1.00 66.12 100 LYS A O 1
ATOM 790 N N . MET A 1 101 ? 6.799 -21.149 5.254 1.00 66.25 101 MET A N 1
ATOM 791 C CA . MET A 1 101 ? 6.992 -22.600 5.340 1.00 66.25 101 MET A CA 1
ATOM 792 C C . MET A 1 101 ? 6.332 -23.322 4.161 1.00 66.25 101 MET A C 1
ATOM 794 O O . MET A 1 101 ? 6.948 -24.203 3.568 1.00 66.25 101 MET A O 1
ATOM 798 N N . GLY A 1 102 ? 5.119 -22.912 3.783 1.00 63.44 102 GLY A N 1
ATOM 799 C CA . GLY A 1 102 ? 4.411 -23.416 2.608 1.00 63.44 102 GLY A CA 1
ATOM 800 C C . GLY A 1 102 ? 5.146 -23.119 1.302 1.00 63.44 102 GLY A C 1
ATOM 801 O O . GLY A 1 102 ? 5.249 -24.002 0.462 1.00 63.44 102 GLY A O 1
ATOM 802 N N . GLN A 1 103 ? 5.730 -21.926 1.153 1.00 65.31 103 GLN A N 1
ATOM 803 C CA . GLN A 1 103 ? 6.566 -21.555 0.009 1.00 65.31 103 GLN A CA 1
ATOM 804 C C . GLN A 1 103 ? 7.854 -22.380 -0.043 1.00 65.31 103 GLN A C 1
ATOM 806 O O . GLN A 1 103 ? 8.189 -22.909 -1.096 1.00 65.31 103 GLN A O 1
ATOM 811 N N . ALA A 1 104 ? 8.564 -22.528 1.078 1.00 68.19 104 ALA A N 1
ATOM 812 C CA . ALA A 1 104 ? 9.772 -23.348 1.142 1.00 68.19 104 ALA A CA 1
ATOM 813 C C . ALA A 1 104 ? 9.475 -24.820 0.815 1.00 68.19 104 ALA A C 1
ATOM 815 O O . ALA A 1 104 ? 10.218 -25.445 0.061 1.00 68.19 104 ALA A O 1
ATOM 816 N N . PHE A 1 105 ? 8.365 -25.355 1.334 1.00 66.00 105 PHE A N 1
ATOM 817 C CA . PHE A 1 105 ? 7.892 -26.695 1.004 1.00 66.00 105 PHE A CA 1
ATOM 818 C C . PHE A 1 105 ? 7.500 -26.812 -0.472 1.00 66.00 105 PHE A C 1
ATOM 820 O O . PHE A 1 105 ? 7.942 -27.745 -1.131 1.00 66.00 105 PHE A O 1
ATOM 827 N N . TYR A 1 106 ? 6.727 -25.862 -1.008 1.00 64.00 106 TYR A N 1
ATOM 828 C CA . TYR A 1 106 ? 6.334 -25.844 -2.416 1.00 64.00 106 TYR A CA 1
ATOM 829 C C . TYR A 1 106 ? 7.552 -25.797 -3.334 1.00 64.00 106 TYR A C 1
ATOM 831 O O . TYR A 1 106 ? 7.618 -26.597 -4.248 1.00 64.00 106 TYR A O 1
ATOM 839 N N . LEU A 1 107 ? 8.539 -24.937 -3.071 1.00 67.81 107 LEU A N 1
ATOM 840 C CA . LEU A 1 107 ? 9.775 -24.866 -3.858 1.00 67.81 107 LEU A CA 1
ATOM 841 C C . LEU A 1 107 ? 10.573 -26.173 -3.786 1.00 67.81 107 LEU A C 1
ATOM 843 O O . LEU A 1 107 ? 11.051 -26.660 -4.808 1.00 67.81 107 LEU A O 1
ATOM 847 N N . ALA A 1 108 ? 10.694 -26.764 -2.592 1.00 71.00 108 ALA A N 1
ATOM 848 C CA . ALA A 1 108 ? 11.356 -28.055 -2.423 1.00 71.00 108 ALA A CA 1
ATOM 849 C C . ALA A 1 108 ? 10.647 -29.144 -3.234 1.00 71.00 108 ALA A C 1
ATOM 851 O O . ALA A 1 108 ? 11.300 -29.870 -3.978 1.00 71.00 108 ALA A O 1
ATOM 852 N N . VAL A 1 109 ? 9.313 -29.192 -3.150 1.00 70.25 109 VAL A N 1
ATOM 853 C CA . VAL A 1 109 ? 8.488 -30.068 -3.973 1.00 70.25 109 VAL A CA 1
ATOM 854 C C . VAL A 1 109 ? 8.747 -29.747 -5.434 1.00 70.25 109 VAL A C 1
ATOM 856 O O . VAL A 1 109 ? 9.274 -30.623 -6.090 1.00 70.25 109 VAL A O 1
ATOM 859 N N . ASP A 1 110 ? 8.449 -28.548 -5.947 1.00 73.94 110 ASP A N 1
ATOM 860 C CA . ASP A 1 110 ? 8.521 -28.080 -7.350 1.00 73.94 110 ASP A CA 1
ATOM 861 C C . ASP A 1 110 ? 9.821 -28.438 -8.087 1.00 73.94 110 ASP A C 1
ATOM 863 O O . ASP A 1 110 ? 9.789 -28.820 -9.256 1.00 73.94 110 ASP A O 1
ATOM 867 N N . THR A 1 111 ? 10.956 -28.439 -7.384 1.00 79.44 111 THR A N 1
ATOM 868 C CA . THR A 1 111 ? 12.246 -28.839 -7.971 1.00 79.44 111 THR A CA 1
ATOM 869 C C . THR A 1 111 ? 12.377 -30.335 -8.284 1.00 79.44 111 THR A C 1
ATOM 871 O O . THR A 1 111 ? 13.252 -30.726 -9.061 1.00 79.44 111 THR A O 1
ATOM 874 N N . GLU A 1 112 ? 11.519 -31.195 -7.730 1.00 79.00 112 GLU A N 1
ATOM 875 C CA . GLU A 1 112 ? 11.537 -32.633 -8.000 1.00 79.00 112 GLU A CA 1
ATOM 876 C C . GLU A 1 112 ? 10.702 -33.024 -9.243 1.00 79.00 112 GLU A C 1
ATOM 878 O O . GLU A 1 112 ? 9.676 -32.417 -9.552 1.00 79.00 112 GLU A O 1
ATOM 883 N N . PRO A 1 113 ? 11.064 -34.080 -9.988 1.00 80.44 113 PRO A N 1
ATOM 884 C CA . PRO A 1 113 ? 10.183 -34.645 -11.010 1.00 80.44 113 PRO A CA 1
ATOM 885 C C . PRO A 1 113 ? 8.858 -35.125 -10.397 1.00 80.44 113 PRO A C 1
ATOM 887 O O . PRO A 1 113 ? 8.869 -35.807 -9.376 1.00 80.44 113 PRO A O 1
ATOM 890 N N . LEU A 1 114 ? 7.723 -34.828 -11.040 1.00 71.62 114 LEU A N 1
ATOM 891 C CA . LEU A 1 114 ? 6.371 -35.111 -10.519 1.00 71.62 114 LEU A CA 1
ATOM 892 C C . LEU A 1 114 ? 6.173 -36.595 -10.150 1.00 71.62 114 LEU A C 1
ATOM 894 O O . LEU A 1 114 ? 5.495 -36.925 -9.186 1.00 71.62 114 LEU A O 1
ATOM 898 N N . GLN A 1 115 ? 6.846 -37.491 -10.877 1.00 82.56 115 GLN A N 1
ATOM 899 C CA . GLN A 1 115 ? 6.830 -38.943 -10.674 1.00 82.56 115 GLN A CA 1
ATOM 900 C C . GLN A 1 115 ? 7.567 -39.407 -9.405 1.00 82.56 115 GLN A C 1
ATOM 902 O O . GLN A 1 115 ? 7.472 -40.578 -9.045 1.00 82.56 115 GLN A O 1
ATOM 907 N N . ARG A 1 116 ? 8.351 -38.530 -8.765 1.00 82.25 116 ARG A N 1
ATOM 908 C CA . ARG A 1 116 ? 9.106 -38.816 -7.534 1.00 82.25 116 ARG A CA 1
ATOM 909 C C . ARG A 1 116 ? 8.420 -38.291 -6.275 1.00 82.25 116 ARG A C 1
ATOM 911 O O . ARG A 1 116 ? 8.843 -38.636 -5.176 1.00 82.25 116 ARG A O 1
ATOM 918 N N . LEU A 1 117 ? 7.357 -37.506 -6.434 1.00 75.69 117 LEU A N 1
ATOM 919 C CA . LEU A 1 117 ? 6.596 -36.962 -5.323 1.00 75.69 117 LEU A CA 1
ATOM 920 C C . LEU A 1 117 ? 5.669 -38.011 -4.707 1.00 75.69 117 LEU A C 1
ATOM 922 O O . LEU A 1 117 ? 5.150 -38.900 -5.382 1.00 75.69 117 LEU A O 1
ATOM 926 N N . THR A 1 118 ? 5.404 -37.861 -3.412 1.00 82.06 118 THR A N 1
ATOM 927 C CA . THR A 1 118 ? 4.281 -38.545 -2.763 1.00 82.06 118 THR A CA 1
ATOM 928 C C . THR A 1 118 ? 2.954 -38.026 -3.325 1.00 82.06 118 THR A C 1
ATOM 930 O O . THR A 1 118 ? 2.888 -36.904 -3.824 1.00 82.06 118 THR A O 1
ATOM 933 N N . GLU A 1 119 ? 1.871 -38.802 -3.205 1.00 73.88 119 GLU A N 1
ATOM 934 C CA . GLU A 1 119 ? 0.535 -38.396 -3.683 1.00 73.88 119 GLU A CA 1
ATOM 935 C C . GLU A 1 119 ? 0.107 -37.022 -3.128 1.00 73.88 119 GLU A C 1
ATOM 937 O O . GLU A 1 119 ? -0.401 -36.176 -3.863 1.00 73.88 119 GLU A O 1
ATOM 942 N N . GLY A 1 120 ? 0.389 -36.762 -1.846 1.00 65.75 120 GLY A N 1
ATOM 943 C CA . GLY A 1 120 ? 0.147 -35.459 -1.225 1.00 65.75 120 GLY A CA 1
ATOM 944 C C . GLY A 1 120 ? 1.013 -34.339 -1.811 1.00 65.75 120 GLY A C 1
ATOM 945 O O . GLY A 1 120 ? 0.507 -33.251 -2.059 1.00 65.75 120 GLY A O 1
ATOM 946 N N . GLY A 1 121 ? 2.296 -34.598 -2.083 1.00 68.44 121 GLY A N 1
ATOM 947 C CA . GLY A 1 121 ? 3.190 -33.621 -2.714 1.00 68.44 121 GLY A CA 1
ATOM 948 C C . GLY A 1 121 ? 2.789 -33.282 -4.153 1.00 68.44 121 GLY A C 1
ATOM 949 O O . GLY A 1 121 ? 2.826 -32.114 -4.534 1.00 68.44 121 GLY A O 1
ATOM 950 N N . ALA A 1 122 ? 2.354 -34.280 -4.931 1.00 66.19 122 ALA A N 1
ATOM 951 C CA . ALA A 1 122 ? 1.863 -34.087 -6.295 1.00 66.19 122 ALA A CA 1
ATOM 952 C C . ALA A 1 122 ? 0.599 -33.211 -6.320 1.00 66.19 122 ALA A C 1
ATOM 954 O O . ALA A 1 122 ? 0.574 -32.211 -7.034 1.00 66.19 122 ALA A O 1
ATOM 955 N N . ARG A 1 123 ? -0.390 -33.504 -5.460 1.00 62.84 123 ARG A N 1
ATOM 956 C CA . ARG A 1 123 ? -1.593 -32.664 -5.311 1.00 62.84 123 ARG A CA 1
ATOM 957 C C . ARG A 1 123 ? -1.270 -31.236 -4.889 1.00 62.84 123 ARG A C 1
ATOM 959 O O . ARG A 1 123 ? -1.832 -30.298 -5.432 1.00 62.84 123 ARG A O 1
ATOM 966 N N . ILE A 1 124 ? -0.343 -31.054 -3.948 1.00 58.31 124 ILE A N 1
ATOM 967 C CA . ILE A 1 124 ? 0.051 -29.718 -3.481 1.00 58.31 124 ILE A CA 1
ATOM 968 C C . ILE A 1 124 ? 0.655 -28.885 -4.620 1.00 58.31 124 ILE A C 1
ATOM 970 O O . ILE A 1 124 ? 0.348 -27.700 -4.725 1.00 58.31 124 ILE A O 1
ATOM 974 N N . ARG A 1 125 ? 1.476 -29.494 -5.487 1.00 63.81 125 ARG A N 1
ATOM 975 C CA . ARG A 1 125 ? 2.011 -28.819 -6.679 1.00 63.81 125 ARG A CA 1
ATOM 976 C C . ARG A 1 125 ? 0.914 -28.465 -7.686 1.00 63.81 125 ARG A C 1
ATOM 978 O O . ARG A 1 125 ? 0.970 -27.408 -8.299 1.00 63.81 125 ARG A O 1
ATOM 985 N N . GLU A 1 126 ? -0.047 -29.360 -7.884 1.00 63.66 126 GLU A N 1
ATOM 986 C CA . GLU A 1 126 ? -1.146 -29.159 -8.835 1.00 63.66 126 GLU A CA 1
ATOM 987 C C . GLU A 1 126 ? -2.153 -28.094 -8.364 1.00 63.66 126 GLU A C 1
ATOM 989 O O . GLU A 1 126 ? -2.721 -27.383 -9.192 1.00 63.66 126 GLU A O 1
ATOM 994 N N . GLU A 1 127 ? -2.368 -27.962 -7.051 1.00 60.72 127 GLU A N 1
ATOM 995 C CA . GLU A 1 127 ? -3.403 -27.095 -6.469 1.00 60.72 127 GLU A CA 1
ATOM 996 C C . GLU A 1 127 ? -2.900 -25.713 -6.011 1.00 60.72 127 GLU A C 1
ATOM 998 O O . GLU A 1 127 ? -3.701 -24.784 -5.889 1.00 60.72 127 GLU A O 1
ATOM 1003 N N . LEU A 1 128 ? -1.597 -25.538 -5.759 1.00 56.34 128 LEU A N 1
ATOM 1004 C CA . LEU A 1 128 ? -1.021 -24.272 -5.287 1.00 56.34 128 LEU A CA 1
ATOM 1005 C C . LEU A 1 128 ? -0.052 -23.702 -6.321 1.00 56.34 128 LEU A C 1
ATOM 1007 O O . LEU A 1 128 ? 0.864 -24.383 -6.753 1.00 56.34 128 LEU A O 1
ATOM 1011 N N . SER A 1 129 ? -0.208 -22.428 -6.685 1.00 59.75 129 SER A N 1
ATOM 1012 C CA . SER A 1 129 ? 0.778 -21.717 -7.511 1.00 59.75 129 SER A CA 1
ATOM 1013 C C . SER A 1 129 ? 1.710 -20.870 -6.649 1.00 59.75 129 SER A C 1
ATOM 1015 O O . SER A 1 129 ? 1.324 -20.386 -5.582 1.00 59.75 129 SER A O 1
ATOM 1017 N N . GLU A 1 130 ? 2.930 -20.621 -7.131 1.00 56.19 130 GLU A N 1
ATOM 1018 C CA . GLU A 1 130 ? 3.844 -19.675 -6.483 1.00 56.19 130 GLU A CA 1
ATOM 1019 C C . GLU A 1 130 ? 3.192 -18.290 -6.324 1.00 56.19 130 GLU A C 1
ATOM 1021 O O . GLU A 1 130 ? 3.313 -17.665 -5.271 1.00 56.19 130 GLU A O 1
ATOM 1026 N N . ASP A 1 131 ? 2.425 -17.845 -7.321 1.00 57.69 131 ASP A N 1
ATOM 1027 C CA . ASP A 1 131 ? 1.678 -16.589 -7.262 1.00 57.69 131 ASP A CA 1
ATOM 1028 C C . ASP A 1 131 ? 0.565 -16.616 -6.208 1.00 57.69 131 ASP A C 1
ATOM 1030 O O . ASP A 1 131 ? 0.376 -15.623 -5.514 1.00 57.69 131 ASP A O 1
ATOM 1034 N N . TYR A 1 132 ? -0.127 -17.742 -6.011 1.0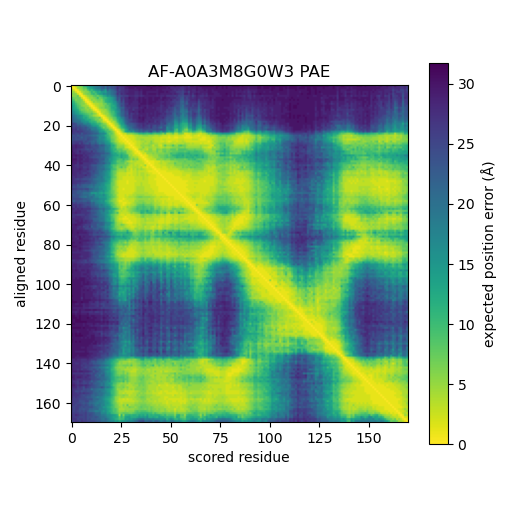0 56.41 132 TYR A N 1
ATOM 1035 C CA . TYR A 1 132 ? -1.101 -17.920 -4.926 1.00 56.41 132 TYR A CA 1
ATOM 1036 C C . TYR A 1 132 ? -0.437 -17.869 -3.538 1.00 56.41 132 TYR A C 1
ATOM 1038 O O . TYR A 1 132 ? -0.965 -17.255 -2.612 1.00 56.41 132 TYR A O 1
ATOM 1046 N N . LEU A 1 133 ? 0.762 -18.440 -3.389 1.00 57.25 133 LEU A N 1
ATOM 1047 C CA . LEU A 1 133 ? 1.540 -18.347 -2.146 1.00 57.25 133 LEU A CA 1
ATOM 1048 C C . LEU A 1 133 ? 2.088 -16.922 -1.930 1.00 57.25 133 LEU A C 1
ATOM 1050 O O . LEU A 1 133 ? 2.107 -16.420 -0.809 1.00 57.25 133 LEU A O 1
ATOM 1054 N N . ARG A 1 134 ? 2.468 -16.208 -2.994 1.00 56.84 134 ARG A N 1
ATOM 1055 C CA . ARG A 1 134 ? 2.833 -14.779 -2.929 1.00 56.84 134 ARG A CA 1
ATOM 1056 C C . ARG A 1 134 ? 1.622 -13.886 -2.617 1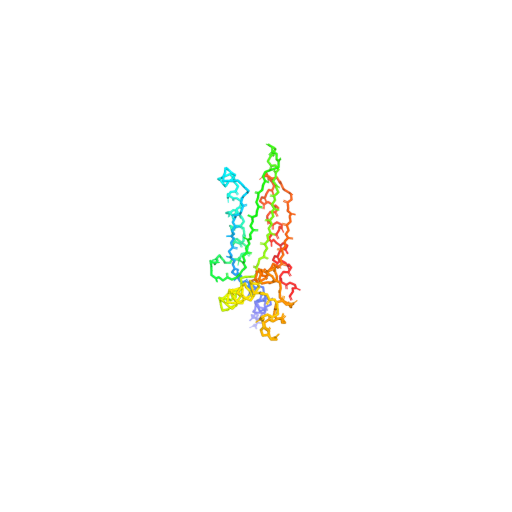.00 56.84 134 ARG A C 1
ATOM 1058 O O . ARG A 1 134 ? 1.774 -12.851 -1.970 1.00 56.84 134 ARG A O 1
ATOM 1065 N N . GLN A 1 135 ? 0.413 -14.310 -2.995 1.00 54.66 135 GLN A N 1
ATOM 1066 C CA . GLN A 1 135 ? -0.867 -13.668 -2.657 1.00 54.66 135 GLN A CA 1
ATOM 1067 C C . GLN A 1 135 ? -1.281 -13.826 -1.183 1.00 54.66 135 GLN A C 1
ATOM 1069 O O . GLN A 1 135 ? -2.237 -13.174 -0.758 1.00 54.66 135 GLN A O 1
ATOM 1074 N N . PHE A 1 136 ? -0.507 -14.536 -0.345 1.00 53.56 136 PHE A N 1
ATOM 1075 C CA . PHE A 1 136 ? -0.537 -14.315 1.111 1.00 53.56 136 PHE A CA 1
ATOM 1076 C C . PHE A 1 136 ? -0.163 -12.863 1.500 1.00 53.56 136 PHE A C 1
ATOM 1078 O O . PHE A 1 136 ? -0.126 -12.509 2.670 1.00 53.56 136 PHE A O 1
ATOM 1085 N N . MET A 1 137 ? 0.054 -11.962 0.547 1.00 53.53 137 MET A N 1
ATOM 1086 C CA . MET A 1 137 ? -0.199 -10.538 0.731 1.00 53.53 137 MET A CA 1
ATOM 1087 C C . MET A 1 137 ? -1.607 -10.212 0.215 1.00 53.53 137 MET A C 1
ATOM 1089 O O . MET A 1 137 ? -1.788 -9.959 -0.973 1.00 53.53 137 MET A O 1
ATOM 1093 N N . MET A 1 138 ? -2.622 -10.233 1.091 1.00 60.91 138 MET A N 1
ATOM 1094 C CA . MET A 1 138 ? -3.996 -9.888 0.698 1.00 60.91 138 MET A CA 1
ATOM 1095 C C . MET A 1 138 ? -4.061 -8.433 0.224 1.00 60.91 138 MET A C 1
ATOM 1097 O O . MET A 1 138 ? -4.155 -7.518 1.047 1.00 60.91 138 MET A O 1
ATOM 1101 N N . VAL A 1 139 ? -4.038 -8.227 -1.092 1.00 62.06 139 VAL A N 1
ATOM 1102 C CA . VAL A 1 139 ? -4.339 -6.937 -1.713 1.00 62.06 139 VAL A CA 1
ATOM 1103 C C . VAL A 1 139 ? -5.829 -6.678 -1.527 1.00 62.06 139 VAL A C 1
ATOM 1105 O O . VAL A 1 139 ? -6.676 -7.353 -2.105 1.00 62.06 139 VAL A O 1
ATOM 1108 N N . LEU A 1 140 ? -6.154 -5.710 -0.680 1.00 71.62 140 LEU A N 1
ATOM 1109 C CA . LEU A 1 140 ? -7.526 -5.299 -0.406 1.00 71.62 140 LEU A CA 1
ATOM 1110 C C . LEU A 1 140 ? -8.042 -4.323 -1.461 1.00 71.62 140 LEU A C 1
ATOM 1112 O O . LEU A 1 140 ? -9.232 -4.313 -1.772 1.00 71.62 140 LEU A O 1
ATOM 1116 N N . GLU A 1 141 ? -7.154 -3.472 -1.967 1.00 74.00 141 GLU A N 1
ATOM 1117 C CA . GLU A 1 141 ? -7.474 -2.434 -2.938 1.00 74.00 141 GLU A CA 1
ATOM 1118 C C . GLU A 1 141 ? -6.220 -2.064 -3.730 1.00 74.00 141 GLU A C 1
ATOM 1120 O O . GLU A 1 141 ? -5.111 -2.081 -3.198 1.00 74.00 141 GLU A O 1
ATOM 1125 N N . ASN A 1 142 ? -6.400 -1.719 -5.001 1.00 74.44 142 ASN A N 1
ATOM 1126 C CA . ASN A 1 142 ? -5.363 -1.122 -5.825 1.00 74.44 142 ASN A CA 1
ATOM 1127 C C . ASN A 1 142 ? -5.989 0.010 -6.638 1.00 74.44 142 ASN A C 1
ATOM 1129 O O . ASN A 1 142 ? -6.963 -0.219 -7.358 1.00 74.44 142 ASN A O 1
ATOM 1133 N N . GLU A 1 143 ? -5.451 1.218 -6.510 1.00 77.50 143 GLU A N 1
ATOM 1134 C CA . GLU A 1 143 ? -5.945 2.389 -7.223 1.00 77.50 1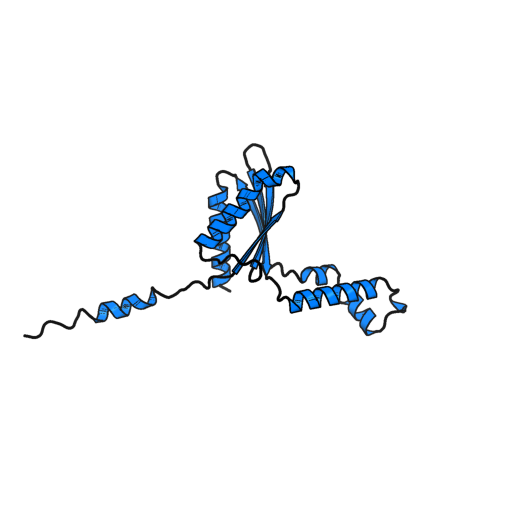43 GLU A CA 1
ATOM 1135 C C . GLU A 1 143 ? -4.802 3.173 -7.862 1.00 77.50 143 GLU A C 1
ATOM 1137 O O . GLU A 1 143 ? -3.771 3.422 -7.241 1.00 77.50 143 GLU A O 1
ATOM 1142 N N . ILE A 1 144 ? -5.025 3.603 -9.104 1.00 74.81 144 ILE A N 1
ATOM 1143 C CA . ILE A 1 144 ? -4.134 4.503 -9.831 1.00 74.81 144 ILE A CA 1
ATOM 1144 C C . ILE A 1 144 ? -4.792 5.882 -9.893 1.00 74.81 144 ILE A C 1
ATOM 1146 O O . ILE A 1 144 ? -5.939 6.014 -10.323 1.00 74.81 144 ILE A O 1
ATOM 1150 N N . ILE A 1 145 ? -4.058 6.911 -9.480 1.00 80.38 145 ILE A N 1
ATOM 1151 C CA . ILE A 1 145 ? -4.490 8.307 -9.460 1.00 80.38 145 ILE A CA 1
ATOM 1152 C C . ILE A 1 145 ? -3.527 9.108 -10.333 1.00 80.38 145 ILE A C 1
ATOM 1154 O O . ILE A 1 145 ? -2.340 9.200 -10.034 1.00 80.38 145 ILE A O 1
ATOM 1158 N N . LEU A 1 146 ? -4.044 9.727 -11.393 1.00 81.19 146 LEU A N 1
ATOM 1159 C CA . LEU A 1 146 ? -3.326 10.777 -12.109 1.00 81.19 146 LEU A CA 1
ATOM 1160 C C . LEU A 1 146 ? -3.627 12.111 -11.419 1.00 81.19 146 LEU A C 1
ATOM 1162 O O . LEU A 1 146 ? -4.792 12.491 -11.293 1.00 81.19 146 LEU A O 1
ATOM 1166 N N . THR A 1 147 ? -2.597 12.804 -10.946 1.00 84.81 147 THR A N 1
ATOM 1167 C CA . THR A 1 147 ? -2.742 14.090 -10.252 1.00 84.81 147 THR A CA 1
ATOM 1168 C C . THR A 1 147 ? -1.619 15.048 -10.645 1.00 84.81 147 THR A C 1
ATOM 1170 O O . THR A 1 147 ? -0.724 14.706 -11.414 1.00 84.81 147 THR A O 1
ATOM 1173 N N . ASN A 1 148 ? -1.687 16.276 -10.146 1.00 86.44 148 ASN A N 1
ATOM 1174 C CA . ASN A 1 148 ? -0.661 17.290 -10.313 1.00 86.44 148 ASN A CA 1
ATOM 1175 C C . ASN A 1 148 ? -0.124 17.674 -8.932 1.00 86.44 148 ASN A C 1
ATOM 1177 O O . ASN A 1 148 ? -0.888 17.762 -7.973 1.00 86.44 148 ASN A O 1
ATOM 1181 N N . THR A 1 149 ? 1.170 17.967 -8.826 1.00 81.25 149 THR A N 1
ATOM 1182 C CA . THR A 1 149 ? 1.813 18.425 -7.579 1.00 81.25 149 THR A CA 1
ATOM 1183 C C . THR A 1 149 ? 1.055 19.566 -6.885 1.00 81.25 149 THR A C 1
ATOM 1185 O O . THR A 1 149 ? 1.000 19.605 -5.659 1.00 81.25 149 THR A O 1
ATOM 1188 N N . LYS A 1 150 ? 0.388 20.451 -7.640 1.00 85.94 150 LYS A N 1
ATOM 1189 C CA . LYS A 1 150 ? -0.429 21.555 -7.100 1.00 85.94 150 LYS A CA 1
ATOM 1190 C C . LYS A 1 150 ? -1.761 21.108 -6.486 1.00 85.94 150 LYS A C 1
ATOM 1192 O O . LYS A 1 150 ? -2.311 21.821 -5.651 1.00 85.94 150 LYS A O 1
ATOM 1197 N N . THR A 1 151 ? -2.323 19.979 -6.920 1.00 87.50 151 THR A N 1
ATOM 1198 C CA . THR A 1 151 ? -3.609 19.441 -6.430 1.00 87.50 151 THR A CA 1
ATOM 1199 C C . THR A 1 151 ? -3.458 18.178 -5.595 1.00 87.50 151 THR A C 1
ATOM 1201 O O . THR A 1 151 ? -4.446 17.722 -5.016 1.00 87.50 151 THR A O 1
ATOM 1204 N N . LEU A 1 152 ? -2.235 17.660 -5.485 1.00 84.56 152 LEU A N 1
ATOM 1205 C CA . LEU A 1 152 ? -1.875 16.430 -4.796 1.00 84.56 152 LEU A CA 1
ATOM 1206 C C . LEU A 1 152 ? -2.541 16.314 -3.426 1.00 84.56 152 LEU A C 1
ATOM 1208 O O . LEU A 1 152 ? -3.245 15.343 -3.161 1.00 84.56 152 LEU A O 1
ATOM 1212 N N . ASP A 1 153 ? -2.395 17.332 -2.580 1.00 84.12 153 ASP A N 1
ATOM 1213 C CA . ASP A 1 153 ? -2.935 17.295 -1.222 1.00 84.12 153 ASP A CA 1
ATOM 1214 C C . ASP A 1 153 ? -4.451 17.098 -1.192 1.00 84.12 153 ASP A C 1
ATOM 1216 O O . ASP A 1 153 ? -4.976 16.333 -0.379 1.00 84.12 153 ASP A O 1
ATOM 1220 N N . LYS A 1 154 ? -5.158 17.771 -2.103 1.00 87.56 154 LYS A N 1
ATOM 1221 C CA . LYS A 1 154 ? -6.611 17.671 -2.237 1.00 87.56 154 LYS A CA 1
ATOM 1222 C C . LYS A 1 154 ? -7.022 16.291 -2.744 1.00 87.56 154 LYS A C 1
ATOM 1224 O O . LYS A 1 154 ? -8.058 15.772 -2.328 1.00 87.56 154 LYS A O 1
ATOM 1229 N N . ASP A 1 155 ? -6.255 15.711 -3.658 1.00 86.44 155 ASP A N 1
ATOM 1230 C CA . ASP A 1 155 ? -6.572 14.412 -4.245 1.00 86.44 155 ASP A CA 1
ATOM 1231 C C . ASP A 1 155 ? -6.260 13.260 -3.279 1.00 86.44 155 ASP A C 1
ATOM 1233 O O . ASP A 1 155 ? -7.088 12.356 -3.140 1.00 86.44 155 ASP A O 1
ATOM 1237 N N . LEU A 1 156 ? -5.174 13.355 -2.503 1.00 86.69 156 LEU A N 1
ATOM 1238 C CA . LEU A 1 156 ? -4.905 12.458 -1.374 1.00 86.69 156 LEU A CA 1
ATOM 1239 C C . LEU A 1 156 ? -6.016 12.540 -0.319 1.00 86.69 156 LEU A C 1
ATOM 1241 O O . LEU A 1 156 ? -6.499 11.512 0.154 1.00 86.69 156 LEU A O 1
ATOM 1245 N N . ASP A 1 157 ? -6.492 13.746 0.010 1.00 86.44 157 ASP A N 1
ATOM 1246 C CA . ASP A 1 157 ? -7.608 13.916 0.945 1.00 86.44 157 ASP A CA 1
ATOM 1247 C C . ASP A 1 157 ? -8.886 13.223 0.466 1.00 86.44 157 ASP A C 1
ATOM 1249 O O . ASP A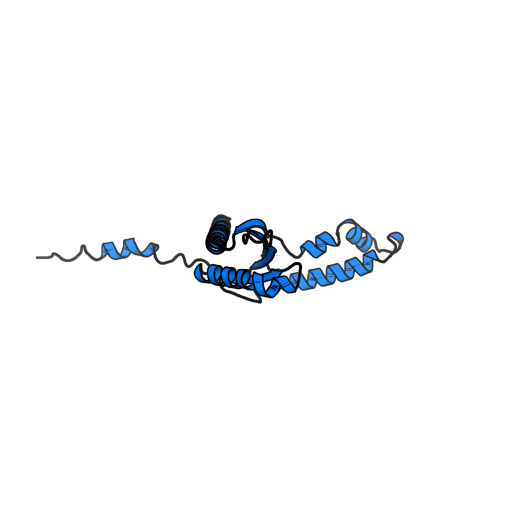 1 157 ? -9.551 12.535 1.249 1.00 86.44 157 ASP A O 1
ATOM 1253 N N . LYS A 1 158 ? -9.231 13.374 -0.818 1.00 87.94 158 LYS A N 1
ATOM 1254 C CA . LYS A 1 158 ? -10.381 12.679 -1.415 1.00 87.94 158 LYS A CA 1
ATOM 1255 C C . LYS A 1 158 ? -10.204 11.164 -1.367 1.00 87.94 158 LYS A C 1
ATOM 1257 O O . LYS A 1 158 ? -11.163 10.472 -1.019 1.00 87.94 158 LYS A O 1
ATOM 1262 N N . TYR A 1 159 ? -9.015 10.662 -1.710 1.00 88.12 159 TYR A N 1
ATOM 1263 C CA . TYR A 1 159 ? -8.707 9.233 -1.669 1.00 88.12 159 TYR A CA 1
ATOM 1264 C C . TYR A 1 159 ? -8.925 8.673 -0.260 1.00 88.12 159 TYR A C 1
ATOM 1266 O O . TYR A 1 159 ? -9.721 7.748 -0.085 1.00 88.12 159 TYR A O 1
ATOM 1274 N N . ILE A 1 160 ? -8.315 9.291 0.758 1.00 87.06 160 ILE A N 1
ATOM 1275 C CA . ILE A 1 160 ? -8.401 8.815 2.144 1.00 87.06 160 ILE A CA 1
ATOM 1276 C C . ILE A 1 160 ? -9.847 8.855 2.650 1.00 87.06 160 ILE A C 1
ATOM 1278 O O . ILE A 1 160 ? -10.327 7.879 3.226 1.00 87.06 160 ILE A O 1
ATOM 1282 N N . LEU A 1 161 ? -10.578 9.948 2.401 1.00 85.88 161 LEU A N 1
ATOM 1283 C CA . LEU A 1 161 ? -11.985 10.060 2.805 1.00 85.88 161 LEU A CA 1
ATOM 1284 C C . LEU A 1 161 ? -12.850 8.968 2.170 1.00 85.88 161 LEU A C 1
ATOM 1286 O O . LEU A 1 161 ? -13.704 8.371 2.831 1.00 85.88 161 LEU A O 1
ATOM 1290 N N . ARG A 1 162 ? -12.634 8.689 0.881 1.00 86.50 162 ARG A N 1
ATOM 1291 C CA . ARG A 1 162 ? -13.356 7.638 0.164 1.00 86.50 162 ARG A CA 1
ATOM 1292 C C . ARG A 1 162 ? -13.017 6.257 0.719 1.00 86.50 162 ARG A C 1
ATOM 1294 O O . ARG A 1 162 ? -13.937 5.466 0.928 1.00 86.50 162 ARG A O 1
ATOM 1301 N N . TYR A 1 163 ? -11.742 5.988 0.985 1.00 82.62 163 TYR A N 1
ATOM 1302 C CA . TYR A 1 163 ? -11.285 4.735 1.579 1.00 82.62 163 TYR A CA 1
ATOM 1303 C C . TYR A 1 163 ? -11.930 4.497 2.955 1.00 82.62 163 TYR A C 1
ATOM 1305 O O . TYR A 1 163 ? -12.582 3.474 3.175 1.00 82.62 163 TYR A O 1
ATOM 1313 N N . GLN A 1 164 ? -11.849 5.486 3.853 1.00 79.44 164 GLN A N 1
ATOM 1314 C CA . GLN A 1 164 ? -12.457 5.424 5.186 1.00 79.44 164 GLN A CA 1
ATOM 1315 C C . GLN A 1 164 ? -13.970 5.190 5.114 1.00 79.44 164 GLN A C 1
ATOM 1317 O O . GLN A 1 164 ? -14.501 4.331 5.819 1.00 79.44 164 GLN A O 1
ATOM 1322 N N . LYS A 1 165 ? -14.670 5.902 4.220 1.00 79.94 165 LYS A N 1
ATOM 1323 C CA . LYS A 1 165 ? -16.115 5.736 4.032 1.00 79.94 165 LYS A CA 1
ATOM 1324 C C . LYS A 1 165 ? -16.478 4.308 3.621 1.00 79.94 165 LYS A C 1
ATOM 1326 O O . LYS A 1 165 ? -17.397 3.742 4.203 1.00 79.9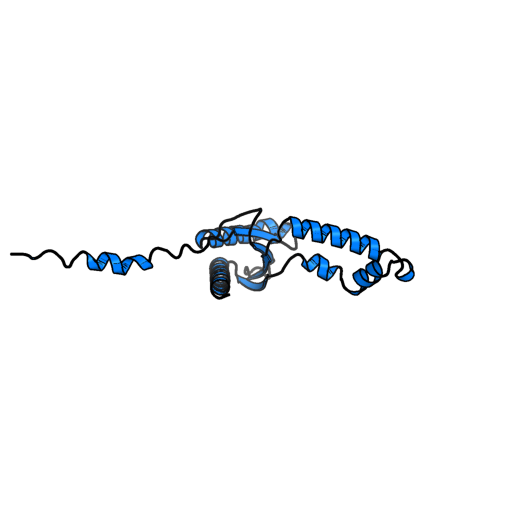4 165 LYS A O 1
ATOM 1331 N N . ARG A 1 166 ? -15.759 3.721 2.656 1.00 76.75 166 ARG A N 1
ATOM 1332 C CA . ARG A 1 166 ? -16.017 2.348 2.181 1.00 76.75 166 ARG A CA 1
ATOM 1333 C C . ARG A 1 166 ? -15.846 1.311 3.286 1.00 76.75 166 ARG A C 1
ATOM 1335 O O . ARG A 1 166 ? -16.600 0.342 3.311 1.00 76.75 166 ARG A O 1
ATOM 1342 N N . ARG A 1 167 ? -14.888 1.521 4.192 1.00 67.12 167 ARG A N 1
ATOM 1343 C CA . ARG A 1 167 ? -14.640 0.622 5.322 1.00 67.12 167 ARG A CA 1
ATOM 1344 C C . ARG A 1 167 ? -15.751 0.660 6.372 1.00 67.12 167 ARG A C 1
ATOM 1346 O O . ARG A 1 167 ? -16.057 -0.376 6.934 1.00 67.12 167 ARG A O 1
ATOM 1353 N N . ILE A 1 168 ? -16.356 1.821 6.624 1.00 58.66 168 ILE A N 1
ATOM 1354 C CA . ILE A 1 168 ? -17.464 1.954 7.591 1.00 58.66 168 ILE A CA 1
ATOM 1355 C C . ILE A 1 168 ? -18.740 1.253 7.085 1.00 58.66 168 ILE A C 1
ATOM 1357 O O . ILE A 1 168 ? -19.576 0.838 7.877 1.00 58.66 168 ILE A O 1
ATOM 1361 N N . THR A 1 169 ? -18.901 1.131 5.765 1.00 51.16 169 THR A N 1
ATOM 1362 C CA . THR A 1 169 ? -20.080 0.518 5.126 1.00 51.16 169 THR A CA 1
ATOM 1363 C C . THR A 1 169 ? -19.975 -0.986 4.845 1.00 51.16 169 THR A C 1
ATOM 1365 O O . THR A 1 169 ? -20.944 -1.545 4.337 1.00 51.16 169 THR A O 1
ATOM 1368 N N . LYS A 1 170 ? -18.829 -1.625 5.107 1.00 44.91 170 LYS A N 1
ATOM 1369 C CA . LYS A 1 170 ? -18.638 -3.079 4.971 1.00 44.91 170 LYS A CA 1
ATOM 1370 C C . LYS A 1 170 ? -18.662 -3.735 6.344 1.00 44.91 170 LYS A C 1
ATOM 1372 O O . LYS A 1 170 ? -19.220 -4.848 6.42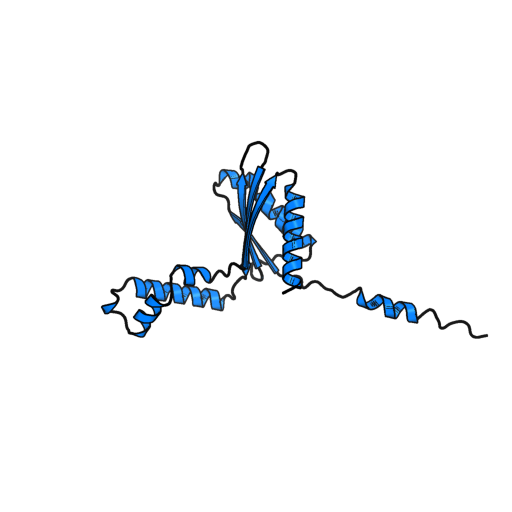1 1.00 44.91 170 LYS A O 1
#